Protein AF-A0AAD2E6Z1-F1 (afdb_monomer_lite)

InterPro domains:
  IPR044222 Aquaporin SIP1-1/2-like [PTHR46739] (1-99)

Organism: NCBI:txid56036

Secondary structure (DSSP, 8-state):
--HHHHHHHHHHHHHHHHHHHHTHHHHHHHHHHHTTPPTTHHHHHHHHHHHHHHHHHHHHHHHHTTS--S-THHHHHHHHHT--TT--HHHHHHHHHHHS----SHHHHHHHHHHHT-

Sequence (118 aa):
MGAIKVAIGDAILTCMWVFCASSLGALTFVVASALGVTQGLPTLLITTFLIFVLLFVFGFIGDALGGATFNPTGPAAFYAAGVGGAESLVTAAVRFPAQDSISNKDSEYQTLINQSEI

pLDDT: mean 80.15, std 15.14, range [39.91, 96.88]

Radius of gyration: 18.65 Å; chains: 1; bounding box: 53×35×42 Å

Foldseek 3Di:
DDLLLLLVLLLVLQVVCVVLVVCLLVVLVVVCVVVVHDPDPSSVVSSVVVVVVVVVVSCVSCVVSVNHDLDLVVLVVCVVVVHDVVNDPVSSVSNVVSNDDDPPPVVVVVVVVVVVVD

Structure (mmCIF, N/CA/C/O backbone):
data_AF-A0AAD2E6Z1-F1
#
_entry.id   AF-A0AAD2E6Z1-F1
#
loop_
_atom_site.group_PDB
_atom_site.id
_atom_site.type_symbol
_atom_site.label_atom_id
_atom_site.label_alt_id
_atom_site.label_comp_id
_atom_site.label_asym_id
_atom_site.label_entity_id
_atom_site.label_seq_id
_atom_site.pdbx_PDB_ins_code
_atom_site.Cartn_x
_atom_site.Cartn_y
_atom_site.Cartn_z
_atom_site.occupancy
_atom_site.B_iso_or_equiv
_atom_site.auth_seq_id
_atom_site.auth_comp_id
_atom_site.auth_asym_id
_atom_site.auth_atom_id
_atom_site.pdbx_PDB_model_num
ATOM 1 N N . MET A 1 1 ? 5.383 1.327 -21.697 1.00 62.03 1 MET A N 1
ATOM 2 C CA . MET A 1 1 ? 5.125 2.760 -21.414 1.00 62.03 1 MET A CA 1
ATOM 3 C C . MET A 1 1 ? 6.468 3.431 -21.109 1.00 62.03 1 MET A C 1
ATOM 5 O O . MET A 1 1 ? 7.348 2.737 -20.624 1.00 62.03 1 MET A O 1
ATOM 9 N N . GLY A 1 2 ? 6.683 4.716 -21.413 1.00 79.75 2 GLY A N 1
ATOM 10 C CA . GLY A 1 2 ? 7.943 5.389 -21.037 1.00 79.75 2 GLY A CA 1
ATOM 11 C C . GLY A 1 2 ? 8.043 5.607 -19.521 1.00 79.75 2 GLY A C 1
ATOM 12 O O . GLY A 1 2 ? 7.012 5.847 -18.894 1.00 79.75 2 GLY A O 1
ATOM 13 N N . ALA A 1 3 ? 9.254 5.566 -18.951 1.00 79.50 3 ALA A N 1
ATOM 14 C CA . ALA A 1 3 ? 9.497 5.649 -17.500 1.00 79.50 3 ALA A CA 1
ATOM 15 C C . ALA A 1 3 ? 8.787 6.838 -16.821 1.00 79.50 3 ALA A C 1
ATOM 17 O O . ALA A 1 3 ? 8.174 6.675 -15.773 1.00 79.50 3 ALA A O 1
ATOM 18 N N . ILE A 1 4 ? 8.769 8.007 -17.470 1.00 84.56 4 ILE A N 1
ATOM 19 C CA . ILE A 1 4 ? 8.095 9.216 -16.965 1.00 84.56 4 ILE A CA 1
ATOM 20 C C . ILE A 1 4 ? 6.579 9.015 -16.830 1.00 84.56 4 ILE A C 1
ATOM 22 O O . ILE A 1 4 ? 5.983 9.422 -15.839 1.00 84.56 4 ILE A O 1
ATOM 26 N N . LYS A 1 5 ? 5.935 8.371 -17.812 1.00 83.56 5 LYS A N 1
ATOM 27 C CA . LYS A 1 5 ? 4.482 8.134 -17.769 1.00 83.56 5 LYS A CA 1
ATOM 28 C C . LYS A 1 5 ? 4.110 7.190 -16.627 1.00 83.56 5 LYS A C 1
ATOM 30 O O . LYS A 1 5 ? 3.091 7.404 -15.983 1.00 83.56 5 LYS A O 1
ATOM 35 N N . VAL A 1 6 ? 4.942 6.179 -16.380 1.00 84.81 6 VAL A N 1
ATOM 36 C CA . VAL A 1 6 ? 4.740 5.239 -15.270 1.00 84.81 6 VAL A CA 1
ATOM 37 C C . VAL A 1 6 ? 4.960 5.937 -13.929 1.00 84.81 6 VAL A C 1
ATOM 39 O O . VAL A 1 6 ? 4.132 5.785 -13.045 1.00 84.81 6 VAL A O 1
ATOM 42 N N . ALA A 1 7 ? 5.987 6.781 -13.802 1.00 86.06 7 ALA A N 1
ATOM 43 C CA . ALA A 1 7 ? 6.234 7.546 -12.579 1.00 86.06 7 ALA A CA 1
ATOM 44 C C . ALA A 1 7 ? 5.098 8.531 -12.238 1.00 86.06 7 ALA A C 1
ATOM 46 O O . ALA A 1 7 ? 4.752 8.700 -11.075 1.00 86.06 7 ALA A O 1
ATOM 47 N N . ILE A 1 8 ? 4.454 9.147 -13.237 1.00 88.81 8 ILE A N 1
ATOM 48 C CA . ILE A 1 8 ? 3.241 9.951 -12.995 1.00 88.81 8 ILE A CA 1
ATOM 49 C C . ILE A 1 8 ? 2.107 9.065 -12.458 1.00 88.81 8 ILE A C 1
ATOM 51 O O . ILE A 1 8 ? 1.413 9.455 -11.520 1.00 88.81 8 ILE A O 1
ATOM 55 N N . GLY A 1 9 ? 1.932 7.871 -13.031 1.00 88.38 9 GLY A N 1
ATOM 56 C CA . GLY A 1 9 ? 0.980 6.879 -12.531 1.00 88.38 9 GLY A CA 1
ATOM 57 C C . GLY A 1 9 ? 1.272 6.475 -11.085 1.00 88.38 9 GLY A C 1
ATOM 58 O O . GLY A 1 9 ? 0.355 6.453 -10.268 1.00 88.38 9 GLY A O 1
ATOM 59 N N . ASP A 1 10 ? 2.543 6.239 -10.756 1.00 88.56 10 ASP A N 1
ATOM 60 C CA . ASP A 1 10 ? 2.999 5.926 -9.401 1.00 88.56 10 ASP A CA 1
ATOM 61 C C . ASP A 1 10 ? 2.654 7.052 -8.415 1.00 88.56 10 ASP A C 1
ATOM 63 O O . ASP A 1 10 ? 2.113 6.777 -7.347 1.00 88.56 10 ASP A O 1
ATOM 67 N N . ALA A 1 11 ? 2.881 8.318 -8.782 1.00 87.19 11 ALA A N 1
ATOM 68 C CA . ALA A 1 11 ? 2.553 9.467 -7.933 1.00 87.19 11 ALA A CA 1
ATOM 69 C C . ALA A 1 11 ? 1.049 9.581 -7.657 1.00 87.19 11 ALA A C 1
ATOM 71 O O . ALA A 1 11 ? 0.631 9.771 -6.514 1.00 87.19 11 ALA A O 1
ATOM 72 N N . ILE A 1 12 ? 0.219 9.434 -8.694 1.00 91.44 12 ILE A N 1
ATOM 73 C CA . ILE A 1 12 ? -1.243 9.478 -8.554 1.00 91.44 12 ILE A CA 1
ATOM 74 C C . ILE A 1 12 ? -1.717 8.339 -7.648 1.00 91.44 12 ILE A C 1
ATOM 76 O O . ILE A 1 12 ? -2.492 8.568 -6.717 1.00 91.44 12 ILE A O 1
ATOM 80 N N . LEU A 1 13 ? -1.227 7.122 -7.899 1.00 91.50 13 LEU A N 1
ATOM 81 C CA . LEU A 1 13 ? -1.614 5.933 -7.150 1.00 91.50 13 LEU A CA 1
ATOM 82 C C . LEU A 1 13 ? -1.164 6.022 -5.684 1.00 91.50 13 LEU A C 1
ATOM 84 O O . LEU A 1 13 ? -1.929 5.669 -4.790 1.00 91.50 13 LEU A O 1
ATOM 88 N N . THR A 1 14 ? 0.025 6.570 -5.427 1.00 89.06 14 THR A N 1
ATOM 89 C CA . THR A 1 14 ? 0.564 6.796 -4.077 1.00 89.06 14 THR A CA 1
ATOM 90 C C . THR A 1 14 ? -0.244 7.836 -3.309 1.00 89.06 14 THR A C 1
ATOM 92 O O . THR A 1 14 ? -0.672 7.569 -2.187 1.00 89.06 14 THR A O 1
ATOM 95 N N . CYS A 1 15 ? -0.538 8.995 -3.908 1.00 87.44 15 CYS A N 1
ATOM 96 C CA . CYS A 1 15 ? -1.376 10.018 -3.275 1.00 87.44 15 CYS A CA 1
ATOM 97 C C . CYS A 1 15 ? -2.767 9.475 -2.921 1.00 87.44 15 CYS A C 1
ATOM 99 O O . CYS A 1 15 ? -3.271 9.712 -1.821 1.00 87.44 15 CYS A O 1
ATOM 101 N N . MET A 1 16 ? -3.374 8.714 -3.836 1.00 90.81 16 MET A N 1
ATOM 102 C CA . MET A 1 16 ? -4.673 8.093 -3.599 1.00 90.81 16 MET A CA 1
ATOM 103 C C . MET A 1 16 ? -4.597 7.051 -2.474 1.00 90.81 16 MET A C 1
ATOM 105 O O . MET A 1 16 ? -5.476 7.017 -1.613 1.00 90.81 16 MET A O 1
ATOM 109 N N . TRP A 1 17 ? -3.527 6.250 -2.436 1.00 90.38 17 TRP A N 1
ATOM 110 C CA . TRP A 1 17 ? -3.299 5.253 -1.391 1.00 90.38 17 TRP A CA 1
ATOM 111 C C . TRP A 1 17 ? -3.169 5.902 -0.015 1.00 90.38 17 TRP A C 1
ATOM 113 O O . TRP A 1 17 ? -3.885 5.509 0.901 1.00 90.38 17 TRP A O 1
ATOM 123 N N . VAL A 1 18 ? -2.314 6.919 0.130 1.00 90.25 18 VAL A N 1
ATOM 124 C CA . VAL A 1 18 ? -2.100 7.626 1.404 1.00 90.25 18 VAL A CA 1
ATOM 125 C C . VAL A 1 18 ? -3.403 8.246 1.908 1.00 90.25 18 VAL A C 1
ATOM 127 O O . VAL A 1 18 ? -3.740 8.101 3.085 1.00 90.25 18 VAL A O 1
ATOM 130 N N . PHE A 1 19 ? -4.179 8.871 1.017 1.00 89.06 19 PHE A N 1
ATOM 131 C CA . PHE A 1 19 ? -5.488 9.420 1.362 1.00 89.06 19 PHE A CA 1
ATOM 132 C C . PHE A 1 19 ? -6.435 8.332 1.893 1.00 89.06 19 PHE A C 1
ATOM 134 O O . PHE A 1 19 ? -6.972 8.469 2.993 1.00 89.06 19 PHE A O 1
ATOM 141 N N . CYS A 1 20 ? -6.585 7.215 1.176 1.00 91.44 20 CYS A N 1
ATOM 142 C CA . CYS A 1 20 ? -7.435 6.106 1.608 1.00 91.44 20 CYS A CA 1
ATOM 143 C C . CYS A 1 20 ? -6.943 5.467 2.917 1.00 91.44 20 CYS A C 1
ATOM 145 O O . CYS A 1 20 ? -7.731 5.285 3.847 1.00 91.44 20 CYS A O 1
ATOM 147 N N . ALA A 1 21 ? -5.645 5.179 3.023 1.00 90.25 21 ALA A N 1
ATOM 148 C CA . ALA A 1 21 ? -5.034 4.548 4.187 1.00 90.25 21 ALA A CA 1
ATOM 149 C C . ALA A 1 21 ? -5.192 5.398 5.458 1.00 90.25 21 ALA A C 1
ATOM 151 O O . ALA A 1 21 ? -5.467 4.849 6.524 1.00 90.25 21 ALA A O 1
ATOM 152 N N . SER A 1 22 ? -5.120 6.731 5.345 1.00 92.56 22 SER A N 1
ATOM 153 C CA . SER A 1 22 ? -5.329 7.648 6.478 1.00 92.56 22 SER A CA 1
ATOM 154 C C . SER A 1 22 ? -6.728 7.537 7.105 1.00 92.56 22 SER A C 1
ATOM 156 O O . SER A 1 22 ? -6.903 7.788 8.296 1.00 92.56 22 SER A O 1
ATOM 158 N N . SER A 1 23 ? -7.720 7.097 6.325 1.00 93.94 23 SER A N 1
ATOM 159 C CA . SER A 1 23 ? -9.108 6.939 6.770 1.00 93.94 23 SER A CA 1
ATOM 160 C C . SER A 1 23 ? -9.450 5.536 7.297 1.00 93.94 23 SER A C 1
ATOM 162 O O . SER A 1 23 ? -10.539 5.343 7.841 1.00 93.94 23 SER A O 1
ATOM 164 N N . LEU A 1 24 ? -8.532 4.560 7.196 1.00 93.25 24 LEU A N 1
ATOM 165 C CA . LEU A 1 24 ? -8.792 3.162 7.571 1.00 93.25 24 LEU A CA 1
ATOM 166 C C . LEU A 1 24 ? -9.188 3.005 9.040 1.00 93.25 24 LEU A C 1
ATOM 168 O O . LEU A 1 24 ? -10.115 2.261 9.335 1.00 93.25 24 LEU A O 1
ATOM 172 N N . GLY A 1 25 ? -8.539 3.724 9.959 1.00 92.38 25 GLY A N 1
ATOM 173 C CA . GLY A 1 25 ? -8.874 3.646 11.385 1.00 92.38 25 GLY A CA 1
ATOM 174 C C . GLY A 1 25 ? -10.308 4.102 11.678 1.00 92.38 25 GLY A C 1
ATOM 175 O O . GLY A 1 25 ? -11.045 3.424 12.396 1.00 92.38 25 GLY A O 1
ATOM 176 N N . ALA A 1 26 ? -10.732 5.212 11.066 1.00 95.25 26 ALA A N 1
ATOM 177 C CA . ALA A 1 26 ? -12.098 5.715 11.193 1.00 95.25 26 ALA A CA 1
ATOM 178 C C . ALA A 1 26 ? -13.112 4.756 10.551 1.00 95.25 26 ALA A C 1
ATOM 180 O O . ALA A 1 26 ? -14.158 4.480 11.137 1.00 95.25 26 ALA A O 1
ATOM 181 N N . LEU A 1 27 ? -12.789 4.197 9.382 1.00 93.56 27 LEU A N 1
ATOM 182 C CA . LEU A 1 27 ? -13.655 3.237 8.705 1.00 93.56 27 LEU A CA 1
ATOM 183 C C . LEU A 1 27 ? -13.799 1.935 9.504 1.00 93.56 27 LEU A C 1
ATOM 185 O O . LEU A 1 27 ? -14.917 1.454 9.681 1.00 93.56 27 LEU A O 1
ATOM 189 N N . THR A 1 28 ? -12.704 1.404 10.056 1.00 95.94 28 THR A N 1
ATOM 190 C CA . THR A 1 28 ? -12.733 0.256 10.971 1.00 95.94 28 THR A CA 1
ATOM 191 C C . THR A 1 28 ? -13.638 0.536 12.162 1.00 95.94 28 THR A C 1
ATOM 193 O O . THR A 1 28 ? -14.433 -0.327 12.527 1.00 95.94 28 THR A O 1
ATOM 196 N N . PHE A 1 29 ? -13.548 1.728 12.760 1.00 95.50 29 PHE A N 1
ATOM 197 C CA . PHE A 1 29 ? -14.404 2.106 13.882 1.00 95.50 29 PHE A CA 1
ATOM 198 C C . PHE A 1 29 ? -15.887 2.095 13.491 1.00 95.50 29 PHE A C 1
ATOM 200 O O . PHE A 1 29 ? -16.684 1.447 14.164 1.00 95.50 29 PHE A O 1
ATOM 207 N N . VAL A 1 30 ? -16.246 2.734 12.373 1.00 96.88 30 VAL A N 1
ATOM 208 C CA . VAL A 1 30 ? -17.631 2.773 11.875 1.00 96.88 30 VAL A CA 1
ATOM 209 C C . VAL A 1 30 ? -18.168 1.365 11.609 1.00 96.88 30 VAL A C 1
ATOM 211 O O . VAL A 1 30 ? -19.272 1.038 12.045 1.00 96.88 30 VAL A O 1
ATOM 214 N N . VAL A 1 31 ? -17.387 0.510 10.944 1.00 95.62 31 VAL A N 1
ATOM 215 C CA . VAL A 1 31 ? -17.779 -0.880 10.659 1.00 95.62 31 VAL A CA 1
ATOM 216 C C . VAL A 1 31 ? -17.926 -1.682 11.953 1.00 95.62 31 VAL A C 1
ATOM 2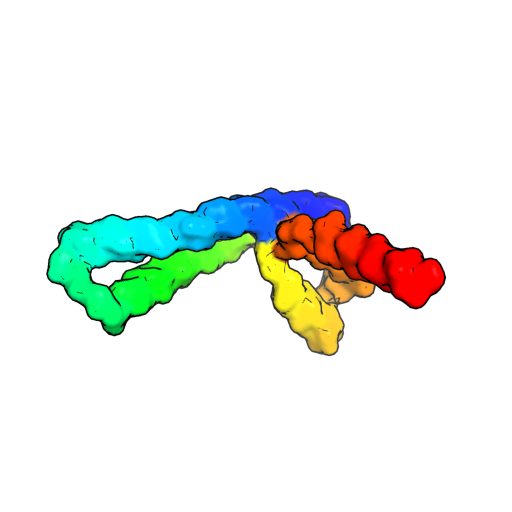18 O O . VAL A 1 31 ? -18.913 -2.393 12.125 1.00 95.62 31 VAL A O 1
ATOM 221 N N . ALA A 1 32 ? -16.993 -1.542 12.895 1.00 96.44 32 ALA A N 1
ATOM 222 C CA . ALA A 1 32 ? -17.060 -2.231 14.179 1.00 96.44 32 ALA A CA 1
ATOM 223 C C . ALA A 1 32 ? -18.295 -1.815 14.995 1.00 96.44 32 ALA A C 1
ATOM 225 O O . ALA A 1 32 ? -18.977 -2.675 15.552 1.00 96.44 32 ALA A O 1
ATOM 226 N N . SER A 1 33 ? -18.626 -0.518 15.015 1.00 95.56 33 SER A N 1
ATOM 227 C CA . SER A 1 33 ? -19.842 -0.007 15.656 1.00 95.56 33 SER A CA 1
ATOM 228 C C . SER A 1 33 ? -21.112 -0.538 14.992 1.00 95.56 33 SER A C 1
ATOM 230 O O . SER A 1 33 ? -22.028 -0.953 15.695 1.00 95.56 33 SER A O 1
ATOM 232 N N . ALA A 1 34 ? -21.159 -0.580 13.657 1.00 95.94 34 ALA A N 1
ATOM 233 C CA . ALA A 1 34 ? -22.303 -1.111 12.915 1.00 95.94 34 ALA A CA 1
ATOM 234 C C . ALA A 1 34 ? -22.529 -2.612 13.165 1.00 95.94 34 ALA A C 1
ATOM 236 O O . ALA A 1 34 ? -23.668 -3.074 13.173 1.00 95.94 34 ALA A O 1
ATOM 237 N N . LEU A 1 35 ? -21.452 -3.367 13.398 1.00 95.44 35 LEU A N 1
ATOM 238 C CA . LEU A 1 35 ? -21.499 -4.795 13.722 1.00 95.44 35 LEU A CA 1
ATOM 239 C C . LEU A 1 35 ? -21.684 -5.078 15.224 1.00 95.44 35 LEU A C 1
ATOM 241 O O . LEU A 1 35 ? -21.849 -6.235 15.604 1.00 95.44 35 LEU A O 1
ATOM 245 N N . GLY A 1 36 ? -21.641 -4.053 16.083 1.00 95.62 36 GLY A N 1
ATOM 246 C CA . GLY A 1 36 ? -21.764 -4.203 17.536 1.00 95.62 36 GLY A CA 1
ATOM 247 C C . GLY A 1 36 ? -20.601 -4.956 18.193 1.00 95.62 36 GLY A C 1
ATOM 248 O O . GLY A 1 36 ? -20.784 -5.554 19.253 1.00 95.62 36 GLY A O 1
ATOM 249 N N . VAL A 1 37 ? -19.415 -4.963 17.575 1.00 95.00 37 VAL A N 1
ATOM 250 C CA . VAL A 1 37 ? -18.244 -5.698 18.079 1.00 95.00 37 VAL A CA 1
ATOM 251 C C . VAL A 1 37 ? -17.327 -4.811 18.919 1.00 95.00 37 VAL A C 1
ATOM 253 O O . VAL A 1 37 ? -17.179 -3.613 18.675 1.00 95.00 37 VAL A O 1
ATOM 256 N N . THR A 1 38 ? -16.686 -5.407 19.924 1.00 90.56 38 THR A N 1
ATOM 257 C CA . THR A 1 38 ? -15.742 -4.711 20.805 1.00 90.56 38 THR A CA 1
ATOM 258 C C . THR A 1 38 ? -14.354 -4.579 20.173 1.00 90.56 38 THR A C 1
ATOM 260 O O . THR A 1 38 ? -13.992 -5.290 19.232 1.00 90.56 38 THR A O 1
ATOM 263 N N . GLN A 1 39 ? -13.561 -3.648 20.708 1.00 88.38 39 GLN A N 1
ATOM 264 C CA . GLN A 1 39 ? -12.160 -3.470 20.324 1.00 88.38 39 GLN A CA 1
ATOM 265 C C . GLN A 1 39 ? -11.348 -4.741 20.621 1.00 88.38 39 GLN A C 1
ATOM 267 O O . GLN A 1 39 ? -11.552 -5.393 21.645 1.00 88.38 39 GLN A O 1
ATOM 272 N N . GLY A 1 40 ? -10.412 -5.079 19.733 1.00 90.94 40 GLY A N 1
ATOM 273 C CA . GLY A 1 40 ? -9.514 -6.225 19.878 1.00 90.94 40 GLY A CA 1
ATOM 274 C C . GLY A 1 40 ? -9.386 -7.033 18.588 1.00 90.94 40 GLY A C 1
ATOM 275 O O . GLY A 1 40 ? -9.189 -6.485 17.503 1.00 90.94 40 GLY A O 1
ATOM 276 N N . LEU A 1 41 ? -9.503 -8.357 18.702 1.00 94.19 41 LEU A N 1
ATOM 277 C CA . LEU A 1 41 ? -9.427 -9.281 17.564 1.00 94.19 41 LEU A CA 1
ATOM 278 C C . LEU A 1 41 ? -10.426 -8.957 16.432 1.00 94.19 41 LEU A C 1
ATOM 280 O O . LEU A 1 41 ? -9.999 -8.925 15.278 1.00 94.19 41 LEU A O 1
ATOM 284 N N . PRO A 1 42 ? -11.712 -8.651 16.704 1.00 94.12 42 PRO A N 1
ATOM 285 C CA . PRO A 1 42 ? -12.668 -8.322 15.645 1.00 94.12 42 PRO A CA 1
ATOM 286 C C . PRO A 1 42 ? -12.269 -7.084 14.834 1.00 94.12 42 PRO A C 1
ATOM 288 O O . PRO A 1 42 ? -12.305 -7.110 13.608 1.00 94.12 42 PRO A O 1
ATOM 291 N N . THR A 1 43 ? -11.821 -6.013 15.495 1.00 94.12 43 THR A N 1
ATOM 292 C CA . THR A 1 43 ? -11.369 -4.785 14.820 1.00 94.12 43 THR A CA 1
ATOM 293 C C . THR A 1 43 ? -10.097 -4.988 14.004 1.00 94.12 43 THR A C 1
ATOM 295 O O . THR A 1 43 ? -9.938 -4.359 12.957 1.00 94.12 43 THR A O 1
ATOM 298 N N . LEU A 1 44 ? -9.212 -5.892 14.442 1.00 94.56 44 LEU A N 1
ATOM 299 C CA . LEU A 1 44 ? -8.044 -6.289 13.660 1.00 94.56 44 LEU A CA 1
ATOM 300 C C . LEU A 1 44 ? -8.484 -6.988 12.370 1.00 94.56 44 LEU A C 1
ATOM 302 O O . LEU A 1 44 ? -8.071 -6.571 11.295 1.00 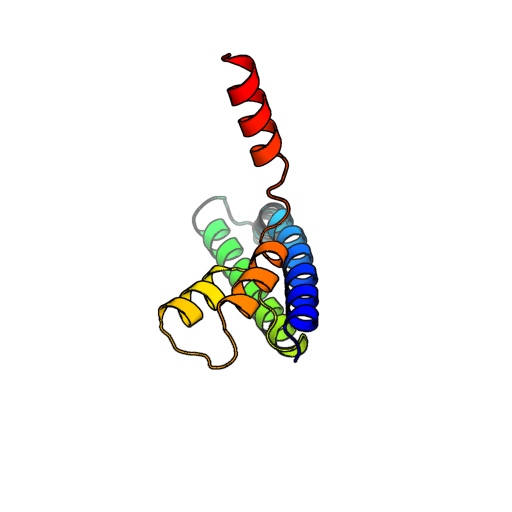94.56 44 LEU A O 1
ATOM 306 N N . LEU A 1 45 ? -9.382 -7.977 12.464 1.00 95.94 45 LEU A N 1
ATOM 307 C CA . LEU A 1 45 ? -9.913 -8.690 11.296 1.00 95.94 45 LEU A CA 1
ATOM 308 C C . LEU A 1 45 ? -10.629 -7.755 10.317 1.00 95.94 45 LEU A C 1
ATOM 310 O O . LEU A 1 45 ? -10.415 -7.861 9.112 1.00 95.94 45 LEU A O 1
ATOM 314 N N . ILE A 1 46 ? -11.428 -6.812 10.826 1.00 96.00 46 ILE A N 1
ATOM 315 C CA . ILE A 1 46 ? -12.083 -5.784 10.006 1.00 96.00 46 ILE A CA 1
ATOM 316 C C . ILE A 1 46 ? -11.032 -4.948 9.273 1.00 96.00 46 ILE A C 1
ATOM 318 O O . ILE A 1 46 ? -11.102 -4.815 8.055 1.00 96.00 46 ILE A O 1
ATOM 322 N N . THR A 1 47 ? -10.033 -4.425 9.987 1.00 96.12 47 THR A N 1
ATOM 323 C CA . THR A 1 47 ? -8.978 -3.598 9.380 1.00 96.12 47 THR A CA 1
ATOM 324 C C . THR A 1 47 ? -8.196 -4.381 8.331 1.00 96.12 47 THR A C 1
ATOM 326 O O . THR A 1 47 ? -7.968 -3.884 7.234 1.00 96.12 47 THR A O 1
ATOM 329 N N . THR A 1 48 ? -7.822 -5.624 8.634 1.00 95.81 48 THR A N 1
ATOM 330 C CA . THR A 1 48 ? -7.129 -6.512 7.700 1.00 95.81 48 THR A CA 1
ATOM 331 C C . THR A 1 48 ? -7.965 -6.748 6.446 1.00 95.81 48 THR A C 1
ATOM 333 O O . THR A 1 48 ? -7.450 -6.603 5.342 1.00 95.81 48 THR A O 1
ATOM 336 N N . PHE A 1 49 ? -9.258 -7.044 6.593 1.00 96.38 49 PHE A N 1
ATOM 337 C CA . PHE A 1 49 ? -10.164 -7.211 5.459 1.00 96.38 49 PHE A CA 1
ATOM 338 C C . PHE A 1 49 ? -10.266 -5.935 4.611 1.00 96.38 49 PHE A C 1
ATOM 340 O O . PHE A 1 49 ? -10.136 -6.004 3.390 1.00 96.38 49 PHE A O 1
ATOM 347 N N . LEU A 1 50 ? -10.425 -4.767 5.241 1.00 96.00 50 LEU A N 1
ATOM 348 C CA . LEU A 1 50 ? -10.459 -3.476 4.546 1.00 96.00 50 LEU A CA 1
ATOM 349 C C . LEU A 1 50 ? -9.155 -3.205 3.784 1.00 96.00 50 LEU A C 1
ATOM 351 O O . LEU A 1 50 ? -9.205 -2.782 2.631 1.00 96.00 50 LEU A O 1
ATOM 355 N N . ILE A 1 51 ? -7.998 -3.503 4.384 1.00 95.50 51 ILE A N 1
ATOM 356 C CA . ILE A 1 51 ? -6.695 -3.402 3.714 1.00 95.50 51 ILE A CA 1
ATOM 357 C C . ILE A 1 51 ? -6.642 -4.335 2.503 1.00 95.50 51 ILE A C 1
ATOM 359 O O . ILE A 1 51 ? -6.229 -3.894 1.438 1.00 95.50 51 ILE A O 1
ATOM 363 N N . PHE A 1 52 ? -7.087 -5.590 2.615 1.00 94.44 52 PHE A N 1
ATOM 364 C CA . PHE A 1 52 ? -7.110 -6.516 1.476 1.00 94.44 52 PHE A CA 1
ATOM 365 C C . PHE A 1 52 ? -7.989 -6.013 0.329 1.00 94.44 52 PHE A C 1
ATOM 367 O O . PHE A 1 52 ? -7.572 -6.077 -0.827 1.00 94.44 52 PHE A O 1
ATOM 374 N N . VAL A 1 53 ? -9.173 -5.476 0.634 1.00 95.00 53 VAL A N 1
ATOM 375 C CA . VAL A 1 53 ? -10.056 -4.867 -0.371 1.00 95.00 53 VAL A CA 1
ATOM 376 C C . VAL A 1 53 ? -9.367 -3.682 -1.046 1.00 95.00 53 VAL A C 1
ATOM 378 O O . VAL A 1 53 ? -9.376 -3.590 -2.273 1.00 95.00 53 VAL A O 1
ATOM 381 N N . LEU A 1 54 ? -8.724 -2.803 -0.273 1.00 92.94 54 LEU A N 1
ATOM 382 C CA . LEU A 1 54 ? -7.959 -1.684 -0.822 1.00 92.94 54 LEU A CA 1
ATOM 383 C C . LEU A 1 54 ? -6.806 -2.176 -1.707 1.00 92.94 54 LEU A C 1
ATOM 385 O O . LEU A 1 54 ? -6.707 -1.748 -2.850 1.00 92.94 54 LEU A O 1
ATOM 389 N N . LEU A 1 55 ? -5.968 -3.100 -1.232 1.00 91.94 55 LEU A N 1
ATOM 390 C CA . LEU A 1 55 ? -4.845 -3.643 -2.004 1.00 91.94 55 LEU A CA 1
ATOM 391 C C . LEU A 1 55 ? -5.308 -4.273 -3.322 1.00 91.94 55 LEU A C 1
ATOM 393 O O . LEU A 1 55 ? -4.674 -4.064 -4.352 1.00 91.94 55 LEU A O 1
ATOM 397 N N . PHE A 1 56 ? -6.434 -4.989 -3.306 1.00 91.38 56 PHE A N 1
ATOM 398 C CA . PHE A 1 56 ? -7.041 -5.542 -4.511 1.00 91.38 56 PHE A CA 1
ATOM 399 C C . PHE A 1 56 ? -7.427 -4.435 -5.498 1.00 91.38 56 PHE A C 1
ATOM 401 O O . PHE A 1 56 ? -6.979 -4.449 -6.642 1.00 91.38 56 PHE A O 1
ATOM 408 N N . VAL A 1 57 ? -8.193 -3.433 -5.054 1.00 93.94 57 VAL A N 1
ATOM 409 C CA . VAL A 1 57 ? -8.623 -2.308 -5.904 1.00 93.94 57 VAL A CA 1
ATOM 410 C C . VAL A 1 57 ? -7.425 -1.540 -6.467 1.00 93.94 57 VAL A C 1
ATOM 412 O O . VAL A 1 57 ? -7.379 -1.261 -7.663 1.00 93.94 57 VAL A O 1
ATOM 415 N N . PHE A 1 58 ? -6.434 -1.228 -5.635 1.00 90.56 58 PHE A N 1
ATOM 416 C CA . PHE A 1 58 ? -5.242 -0.498 -6.058 1.00 90.56 58 PHE A CA 1
ATOM 417 C C . PHE A 1 58 ? -4.359 -1.304 -7.012 1.00 90.56 58 PHE A C 1
ATOM 419 O O . PHE A 1 58 ? -3.761 -0.705 -7.901 1.00 90.56 58 PHE A O 1
ATOM 426 N N . GLY A 1 59 ? -4.321 -2.635 -6.889 1.00 89.19 59 GLY A N 1
ATOM 427 C CA . GLY A 1 59 ? -3.683 -3.508 -7.875 1.00 89.19 59 GLY A CA 1
ATOM 428 C C . GLY A 1 59 ? -4.322 -3.359 -9.256 1.00 89.19 59 GLY A C 1
ATOM 429 O O . GLY A 1 59 ? -3.631 -3.049 -10.223 1.00 89.19 59 GLY A O 1
ATOM 430 N N . PHE A 1 60 ? -5.656 -3.448 -9.333 1.00 92.12 60 PHE A N 1
ATOM 431 C CA . PHE A 1 60 ? -6.386 -3.240 -10.590 1.00 92.12 60 PHE A CA 1
ATOM 432 C C . PHE A 1 60 ? -6.156 -1.850 -11.192 1.00 92.12 60 PHE A C 1
ATOM 434 O O . PHE A 1 60 ? -5.983 -1.718 -12.404 1.00 92.12 60 PHE A O 1
ATOM 441 N N . ILE A 1 61 ? -6.153 -0.803 -10.363 1.00 92.31 61 ILE A N 1
ATOM 442 C CA . ILE A 1 61 ? -5.903 0.566 -10.832 1.00 92.31 61 ILE A CA 1
ATOM 443 C C . ILE A 1 61 ? -4.451 0.718 -11.301 1.00 92.31 61 ILE A C 1
ATOM 445 O O . ILE A 1 61 ? -4.215 1.332 -12.338 1.00 92.31 61 ILE A O 1
ATOM 449 N N . GLY A 1 62 ? -3.483 0.143 -10.585 1.00 89.19 62 GLY A N 1
ATOM 450 C CA . GLY A 1 62 ? -2.071 0.151 -10.971 1.00 89.19 62 GLY A CA 1
ATOM 451 C C . GLY A 1 62 ? -1.833 -0.506 -12.329 1.00 89.19 62 GLY A C 1
ATOM 452 O O . GLY A 1 62 ? -1.173 0.079 -13.193 1.00 89.19 62 GLY A O 1
ATOM 453 N N . ASP A 1 63 ? -2.461 -1.658 -12.568 1.00 88.88 63 ASP A N 1
ATOM 454 C CA . ASP A 1 63 ? -2.430 -2.341 -13.863 1.00 88.88 63 ASP A CA 1
ATOM 455 C C . ASP A 1 63 ? -3.068 -1.484 -14.966 1.00 88.88 63 ASP A C 1
ATOM 457 O O . ASP A 1 63 ? -2.481 -1.311 -16.039 1.00 88.88 63 ASP A O 1
ATOM 461 N N . ALA A 1 64 ? -4.221 -0.862 -14.690 1.00 90.19 64 ALA A N 1
ATOM 462 C CA . ALA A 1 64 ? -4.887 0.053 -15.620 1.00 90.19 64 ALA A CA 1
ATOM 463 C C . ALA A 1 64 ? -4.049 1.310 -15.934 1.00 90.19 64 ALA A C 1
ATOM 465 O O . ALA A 1 64 ? -4.108 1.835 -17.047 1.00 90.19 64 ALA A O 1
ATOM 466 N N . LEU A 1 65 ? -3.224 1.767 -14.986 1.00 87.50 65 LEU A N 1
ATOM 467 C CA . LEU A 1 65 ? -2.255 2.857 -15.156 1.00 87.50 65 LEU A CA 1
ATOM 468 C C . LEU A 1 65 ? -0.939 2.403 -15.819 1.00 87.50 65 LEU A C 1
ATOM 470 O O . LEU A 1 65 ? 0.024 3.168 -15.892 1.00 87.50 65 LEU A O 1
ATOM 474 N N . GLY A 1 66 ? -0.898 1.183 -16.359 1.00 85.38 66 GLY A N 1
ATOM 475 C CA . GLY A 1 66 ? 0.239 0.657 -17.109 1.00 85.38 66 GLY A CA 1
ATOM 476 C C . GLY A 1 66 ? 1.346 0.085 -16.228 1.00 85.38 66 GLY A C 1
ATOM 477 O O . GLY A 1 66 ? 2.519 0.205 -16.589 1.00 85.38 66 GLY A O 1
ATOM 478 N N . GLY A 1 67 ? 0.976 -0.522 -15.098 1.00 84.25 67 GLY A N 1
ATOM 479 C CA . GLY A 1 67 ? 1.897 -1.136 -14.137 1.00 84.25 67 GLY A CA 1
ATOM 480 C C . GLY A 1 67 ? 2.420 -0.157 -13.085 1.00 84.25 67 GLY A C 1
ATOM 481 O O . GLY A 1 67 ? 3.547 -0.306 -12.596 1.00 84.25 67 GLY A O 1
ATOM 482 N N . ALA A 1 68 ? 1.633 0.874 -12.772 1.00 87.12 68 ALA A N 1
ATOM 483 C CA . ALA A 1 68 ? 1.943 1.784 -11.682 1.00 87.12 68 ALA A CA 1
ATOM 484 C C . ALA A 1 68 ? 1.877 1.050 -10.336 1.00 87.12 68 ALA A C 1
ATOM 486 O O . ALA A 1 68 ? 1.069 0.144 -10.141 1.00 87.12 68 ALA A O 1
ATOM 487 N N . THR A 1 69 ? 2.717 1.458 -9.397 1.00 84.62 69 THR A N 1
ATOM 488 C CA . THR A 1 69 ? 2.765 0.923 -8.036 1.00 84.62 69 THR A CA 1
ATOM 489 C C . THR A 1 69 ? 2.856 2.068 -7.046 1.00 84.62 69 THR A C 1
ATOM 491 O O . THR A 1 69 ? 3.515 3.072 -7.298 1.00 84.62 69 THR A O 1
ATOM 494 N N . PHE A 1 70 ? 2.173 1.915 -5.916 1.00 80.00 70 PHE A N 1
ATOM 495 C CA . PHE A 1 70 ? 2.169 2.889 -4.825 1.00 80.00 70 PHE A CA 1
ATOM 496 C C . PHE A 1 70 ? 3.227 2.582 -3.751 1.00 80.00 70 PHE A C 1
ATOM 498 O O . PHE A 1 70 ? 3.287 3.272 -2.738 1.00 80.00 70 PHE A O 1
ATOM 505 N N . ASN A 1 71 ? 4.012 1.509 -3.918 1.00 79.56 71 ASN A N 1
ATOM 506 C CA . ASN A 1 71 ? 5.024 1.083 -2.952 1.00 79.56 71 ASN A CA 1
ATOM 507 C C . ASN A 1 71 ? 6.353 0.725 -3.653 1.00 79.56 71 ASN A C 1
ATOM 509 O O . ASN A 1 71 ? 6.359 -0.189 -4.494 1.00 79.56 71 ASN A O 1
ATOM 513 N N . PRO A 1 72 ? 7.481 1.350 -3.245 1.00 72.44 72 PRO A N 1
ATOM 514 C CA . PRO A 1 72 ? 8.804 1.146 -3.850 1.00 72.44 72 PRO A CA 1
ATOM 515 C C . PRO A 1 72 ? 9.381 -0.254 -3.642 1.00 72.44 72 PRO A C 1
ATOM 517 O O . PRO A 1 72 ? 10.292 -0.657 -4.362 1.00 72.44 72 PRO A O 1
ATOM 520 N N . THR A 1 73 ? 8.826 -1.036 -2.716 1.00 74.44 73 THR A N 1
ATOM 521 C CA . THR A 1 73 ? 9.278 -2.400 -2.414 1.00 74.44 73 THR A CA 1
ATOM 522 C C . THR A 1 73 ? 9.154 -3.326 -3.624 1.00 74.44 73 THR A C 1
ATOM 524 O O . THR A 1 73 ? 10.041 -4.141 -3.859 1.00 74.44 73 THR A O 1
ATOM 527 N N . GLY A 1 74 ? 8.082 -3.192 -4.414 1.00 68.69 74 GLY A N 1
ATOM 528 C CA . GLY A 1 74 ? 7.862 -4.018 -5.607 1.00 68.69 74 GLY A CA 1
ATOM 529 C C . GLY A 1 74 ? 8.965 -3.824 -6.655 1.00 68.69 74 GLY A C 1
ATOM 530 O O . GLY A 1 74 ? 9.687 -4.777 -6.953 1.00 68.69 74 GLY A O 1
ATOM 531 N N . PRO A 1 75 ? 9.160 -2.599 -7.180 1.00 67.88 75 PRO A N 1
ATOM 532 C CA . PRO A 1 75 ? 10.226 -2.330 -8.143 1.00 67.88 75 PRO A CA 1
ATOM 533 C C . PRO A 1 75 ? 11.631 -2.582 -7.577 1.00 67.88 75 PRO A C 1
ATOM 535 O O . PRO A 1 75 ? 12.478 -3.108 -8.293 1.00 67.88 75 PRO A O 1
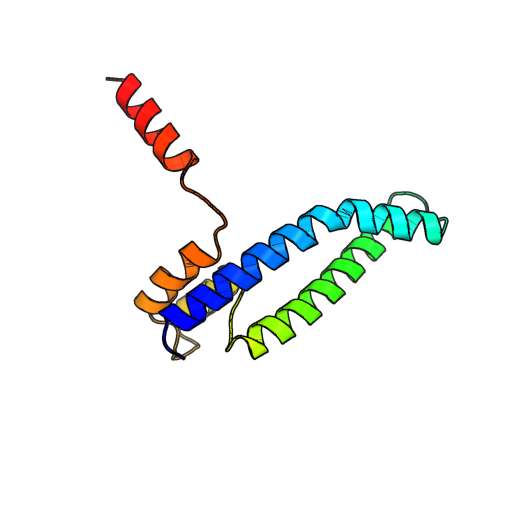ATOM 538 N N . ALA A 1 76 ? 11.879 -2.294 -6.291 1.00 67.50 76 ALA A N 1
ATOM 539 C CA . ALA A 1 76 ? 13.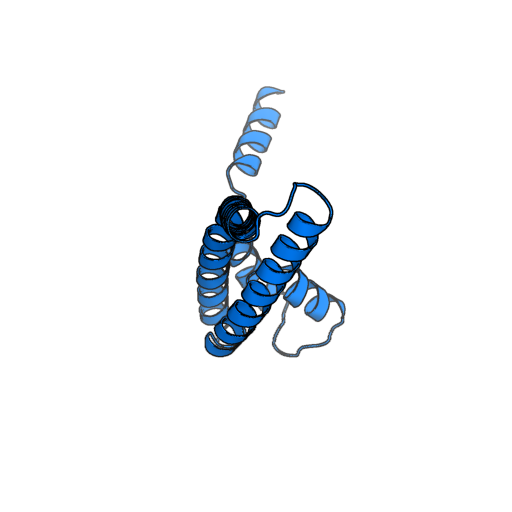162 -2.590 -5.649 1.00 67.50 76 ALA A CA 1
ATOM 540 C C . ALA A 1 76 ? 13.467 -4.096 -5.612 1.00 67.50 76 ALA A C 1
ATOM 542 O O . ALA A 1 76 ? 14.588 -4.500 -5.919 1.00 67.50 76 ALA A O 1
ATOM 543 N N . ALA A 1 77 ? 12.476 -4.932 -5.283 1.00 69.38 77 ALA A N 1
ATOM 544 C CA . ALA A 1 77 ? 12.632 -6.383 -5.261 1.00 69.38 77 ALA A CA 1
ATOM 545 C C . ALA A 1 77 ? 12.873 -6.956 -6.665 1.00 69.38 77 ALA A C 1
ATOM 547 O O . ALA A 1 77 ? 13.754 -7.796 -6.835 1.00 69.38 77 ALA A O 1
ATOM 548 N N . PHE A 1 78 ? 12.144 -6.480 -7.679 1.00 70.81 78 PHE A N 1
ATOM 549 C CA . PHE A 1 78 ? 12.325 -6.923 -9.066 1.00 70.81 78 PHE A CA 1
ATOM 550 C C . PHE A 1 78 ? 13.663 -6.471 -9.663 1.00 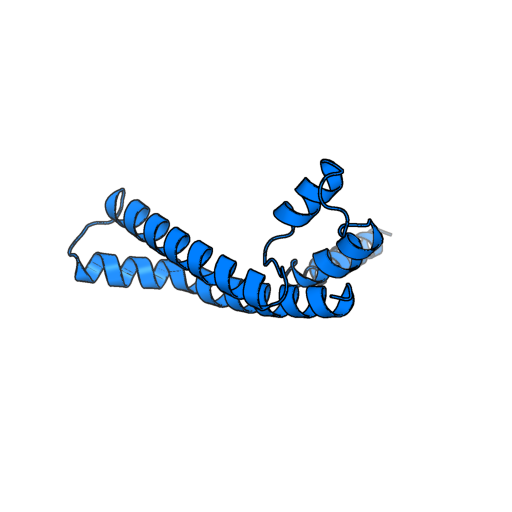70.81 78 PHE A C 1
ATOM 552 O O . PHE A 1 78 ? 14.347 -7.271 -10.306 1.00 70.81 78 PHE A O 1
ATOM 559 N N . TYR A 1 79 ? 14.093 -5.238 -9.367 1.00 69.31 79 TYR A N 1
ATOM 560 C CA . TYR A 1 79 ? 15.432 -4.756 -9.700 1.00 69.31 79 TYR A CA 1
ATOM 561 C C . TYR A 1 79 ? 16.522 -5.616 -9.037 1.00 69.31 79 TYR A C 1
ATOM 563 O O . TYR A 1 79 ? 17.420 -6.104 -9.721 1.00 69.31 79 TYR A O 1
ATOM 571 N N . ALA A 1 80 ? 16.424 -5.866 -7.725 1.00 71.94 80 ALA A N 1
ATOM 572 C CA . ALA A 1 80 ? 17.402 -6.666 -6.983 1.00 71.94 80 ALA A CA 1
ATOM 573 C C . ALA A 1 80 ? 17.445 -8.136 -7.434 1.00 71.94 80 ALA A C 1
ATOM 575 O O . ALA A 1 80 ? 18.512 -8.746 -7.458 1.00 71.94 80 ALA A O 1
ATOM 576 N N . ALA A 1 81 ? 16.299 -8.701 -7.816 1.00 74.12 81 ALA A N 1
ATOM 577 C CA . ALA A 1 81 ? 16.210 -10.057 -8.341 1.00 74.12 81 ALA A CA 1
ATOM 578 C C . ALA A 1 81 ? 16.759 -10.185 -9.774 1.00 74.12 81 ALA A C 1
ATOM 580 O O . ALA A 1 81 ? 16.949 -11.302 -10.251 1.00 74.12 81 ALA A O 1
ATOM 581 N N . GLY A 1 82 ? 16.989 -9.072 -10.484 1.00 67.50 82 GLY A N 1
ATOM 582 C CA . GLY A 1 82 ? 17.333 -9.087 -11.908 1.00 67.50 82 GLY A CA 1
ATOM 583 C C . GLY A 1 82 ? 16.199 -9.617 -12.796 1.00 67.50 82 GLY A C 1
ATOM 584 O O . GLY A 1 82 ? 16.441 -10.018 -13.934 1.00 67.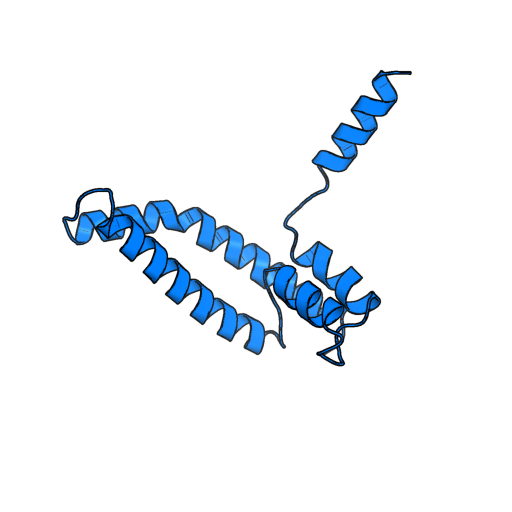50 82 GLY A O 1
ATOM 585 N N . VAL A 1 83 ? 14.963 -9.645 -12.283 1.00 63.03 83 VAL A N 1
ATOM 586 C CA . VAL A 1 83 ? 13.781 -10.185 -12.966 1.00 63.03 83 VAL A CA 1
ATOM 587 C C . VAL A 1 83 ? 12.801 -9.046 -13.219 1.00 63.03 83 VAL A C 1
ATOM 589 O O . VAL A 1 83 ? 12.260 -8.481 -12.278 1.00 63.03 83 VAL A O 1
ATOM 592 N N . GLY A 1 84 ? 12.534 -8.737 -14.491 1.00 56.72 84 GLY A N 1
ATOM 593 C CA . GLY A 1 84 ? 11.553 -7.717 -14.883 1.00 56.72 84 GLY A CA 1
ATOM 594 C C . GLY A 1 84 ? 12.129 -6.718 -15.875 1.00 56.72 84 GLY A C 1
ATOM 595 O O . GLY A 1 84 ? 12.362 -5.572 -15.518 1.00 56.72 84 GLY A O 1
ATOM 596 N N . GLY A 1 85 ? 12.348 -7.152 -17.123 1.00 57.00 85 GLY A N 1
ATOM 597 C CA . GLY A 1 85 ? 13.136 -6.483 -18.178 1.00 57.00 85 GLY A CA 1
ATOM 598 C C . GLY A 1 85 ? 12.815 -5.023 -18.564 1.00 57.00 85 GLY A C 1
ATOM 599 O O . GLY A 1 85 ? 13.382 -4.541 -19.539 1.00 57.00 85 GLY A O 1
ATOM 600 N N . ALA A 1 86 ? 11.943 -4.319 -17.834 1.00 55.22 86 ALA A N 1
ATOM 601 C CA . ALA A 1 86 ? 11.685 -2.877 -17.924 1.00 55.22 86 ALA A CA 1
ATOM 602 C C . ALA A 1 86 ? 12.267 -2.055 -16.741 1.00 55.22 86 ALA A C 1
ATOM 604 O O . ALA A 1 86 ? 12.382 -0.828 -16.845 1.00 55.22 86 ALA A O 1
ATOM 605 N N . GLU A 1 87 ? 12.660 -2.700 -15.637 1.00 59.00 87 GLU A N 1
ATOM 606 C CA . GLU A 1 87 ? 13.214 -2.062 -14.434 1.00 59.00 87 GLU A CA 1
ATOM 607 C C . GLU A 1 87 ? 14.742 -1.918 -14.554 1.00 59.00 87 GLU A C 1
ATOM 609 O O . GLU A 1 87 ? 15.524 -2.750 -14.101 1.00 59.00 87 GLU A O 1
ATOM 614 N N . SER A 1 88 ? 15.182 -0.852 -15.223 1.00 67.19 88 SER A N 1
ATOM 615 C CA . SER A 1 88 ? 16.575 -0.385 -15.197 1.00 67.19 88 SER A CA 1
ATOM 616 C C . SER A 1 88 ? 16.823 0.474 -13.950 1.00 67.19 88 SER A C 1
ATOM 618 O O . SER A 1 88 ? 15.882 1.077 -13.436 1.00 67.19 88 SER A O 1
ATOM 620 N N . LEU A 1 89 ? 18.089 0.640 -13.534 1.00 67.75 89 LEU A N 1
ATOM 621 C CA . LEU A 1 89 ? 18.514 1.671 -12.567 1.00 67.75 89 LEU A CA 1
ATOM 622 C C . LEU A 1 89 ? 17.863 3.033 -12.850 1.00 67.75 89 LEU A C 1
ATOM 624 O O . LEU A 1 89 ? 17.434 3.728 -11.934 1.00 67.75 89 LEU A O 1
ATOM 628 N N . VAL A 1 90 ? 17.760 3.397 -14.131 1.00 74.38 90 VAL A N 1
ATOM 629 C CA . VAL A 1 90 ? 17.165 4.664 -14.573 1.00 74.38 90 VAL A CA 1
ATOM 630 C C . VAL A 1 90 ? 15.651 4.680 -14.351 1.00 74.38 90 VAL A C 1
ATOM 632 O O . VAL A 1 90 ? 15.106 5.690 -13.920 1.00 74.38 90 VAL A O 1
ATOM 635 N N . THR A 1 91 ? 14.960 3.568 -14.606 1.00 71.25 91 THR A N 1
ATOM 636 C CA . THR A 1 91 ? 13.515 3.456 -14.360 1.00 71.25 91 THR A CA 1
ATOM 637 C C . THR A 1 91 ? 13.222 3.508 -12.858 1.00 71.25 91 THR A C 1
ATOM 639 O O . THR A 1 91 ? 12.359 4.276 -12.441 1.00 71.25 91 THR A O 1
ATOM 642 N N . ALA A 1 92 ? 13.993 2.790 -12.036 1.00 73.00 92 ALA A N 1
ATOM 643 C CA . ALA A 1 92 ? 13.866 2.808 -10.579 1.00 73.00 92 ALA A CA 1
ATOM 644 C C . ALA A 1 92 ? 14.126 4.208 -9.990 1.00 73.00 92 ALA A C 1
ATOM 646 O O . ALA A 1 92 ? 13.335 4.695 -9.183 1.00 73.00 92 ALA A O 1
ATOM 647 N N . ALA A 1 93 ? 15.173 4.902 -10.456 1.00 77.94 93 ALA A N 1
ATOM 648 C CA . ALA A 1 93 ? 15.519 6.251 -10.000 1.00 77.94 93 ALA A CA 1
ATOM 649 C C . ALA A 1 93 ? 14.422 7.292 -10.276 1.00 77.94 93 ALA A C 1
ATOM 651 O O . ALA A 1 93 ? 14.272 8.241 -9.512 1.00 77.94 93 ALA A O 1
ATOM 652 N N . VAL A 1 94 ? 13.649 7.125 -11.353 1.00 80.06 94 VAL A N 1
ATOM 653 C CA . VAL A 1 94 ? 12.550 8.042 -11.701 1.00 80.06 94 VAL A CA 1
ATOM 654 C C . VAL A 1 94 ? 11.254 7.679 -10.967 1.00 80.06 94 VAL A C 1
ATOM 656 O O . VAL A 1 94 ? 10.461 8.562 -10.653 1.00 80.06 94 VAL A O 1
ATOM 659 N N . ARG A 1 95 ? 11.033 6.393 -10.678 1.00 81.69 95 ARG A N 1
ATOM 660 C CA . ARG A 1 95 ? 9.808 5.891 -10.040 1.00 81.69 95 ARG A CA 1
ATOM 661 C C . ARG A 1 95 ? 9.818 6.013 -8.515 1.00 81.69 95 ARG A C 1
ATOM 663 O O . ARG A 1 95 ? 8.792 6.359 -7.942 1.00 81.69 95 ARG A O 1
ATOM 670 N N . PHE A 1 96 ? 10.951 5.785 -7.843 1.00 81.00 96 PHE A N 1
ATOM 671 C CA . PHE A 1 96 ? 11.010 5.836 -6.374 1.00 81.00 96 PHE A CA 1
ATOM 672 C C . PHE A 1 96 ? 10.608 7.190 -5.772 1.00 81.00 96 PHE A C 1
ATOM 674 O O . PHE A 1 96 ? 9.773 7.180 -4.870 1.00 81.00 96 PHE A O 1
ATOM 681 N N . PRO A 1 97 ? 11.074 8.350 -6.279 1.00 80.88 97 PRO A N 1
ATOM 682 C CA . PRO A 1 97 ? 10.646 9.643 -5.743 1.00 80.88 97 PRO A CA 1
ATOM 683 C C . PRO A 1 97 ? 9.151 9.923 -5.936 1.00 80.88 97 PRO A C 1
ATOM 685 O O . PRO A 1 97 ? 8.587 10.744 -5.225 1.00 80.88 97 PRO A O 1
ATOM 688 N N . ALA A 1 98 ? 8.503 9.263 -6.901 1.00 79.62 98 ALA A N 1
ATOM 689 C CA . ALA A 1 98 ? 7.063 9.380 -7.113 1.00 79.62 98 ALA A CA 1
ATOM 690 C C . ALA A 1 98 ? 6.246 8.542 -6.113 1.00 79.62 98 ALA A C 1
ATOM 692 O O . ALA A 1 98 ? 5.076 8.837 -5.884 1.00 79.62 98 ALA A O 1
ATOM 693 N N . GLN A 1 99 ? 6.856 7.509 -5.528 1.00 78.25 99 GLN A N 1
ATOM 694 C CA . GLN A 1 99 ? 6.230 6.588 -4.572 1.00 78.25 99 GLN A CA 1
ATOM 695 C C . GLN A 1 99 ? 6.556 6.938 -3.118 1.00 78.25 99 GLN A C 1
ATOM 697 O O . GLN A 1 99 ? 5.881 6.468 -2.205 1.00 78.25 99 GLN A O 1
ATOM 702 N N . ASP A 1 100 ? 7.579 7.766 -2.903 1.00 71.50 100 ASP A N 1
ATOM 703 C CA . ASP A 1 100 ? 7.904 8.333 -1.604 1.00 71.50 100 ASP A CA 1
ATOM 704 C C . ASP A 1 100 ? 7.224 9.698 -1.464 1.00 71.50 100 ASP A C 1
ATOM 706 O O . ASP A 1 100 ? 7.565 10.688 -2.118 1.00 71.50 100 ASP A O 1
ATOM 710 N N . SER A 1 101 ? 6.181 9.741 -0.645 1.00 53.69 101 SER A N 1
ATOM 711 C CA . SER A 1 101 ? 5.392 10.943 -0.425 1.00 53.69 101 SER A CA 1
ATOM 712 C C . SER A 1 101 ? 6.184 11.945 0.420 1.00 53.69 101 SER A C 1
ATOM 714 O O . SER A 1 101 ? 6.063 11.967 1.638 1.00 53.69 101 SER A O 1
ATOM 716 N N . ILE A 1 102 ? 6.947 12.818 -0.246 1.00 49.91 102 ILE A N 1
ATOM 717 C CA . ILE A 1 102 ? 7.524 14.051 0.315 1.00 49.91 102 ILE A CA 1
ATOM 718 C C . ILE A 1 102 ? 8.549 13.791 1.440 1.00 49.91 102 ILE A C 1
ATOM 720 O O . ILE A 1 102 ? 8.342 14.160 2.592 1.00 49.91 102 ILE A O 1
ATOM 724 N N . SER A 1 103 ? 9.720 13.259 1.085 1.00 39.91 103 SER A N 1
ATOM 725 C CA . SER A 1 103 ? 10.925 13.311 1.930 1.00 39.91 103 SER A CA 1
ATOM 726 C C . SER A 1 103 ? 11.866 14.425 1.452 1.00 39.91 103 SER A C 1
ATOM 728 O O . SER A 1 103 ? 12.935 14.185 0.901 1.00 39.91 103 SER A O 1
ATOM 730 N N . ASN A 1 104 ? 11.435 15.685 1.569 1.00 44.22 104 ASN A N 1
ATOM 731 C CA . ASN A 1 104 ? 12.345 16.831 1.395 1.00 44.22 104 ASN A CA 1
ATOM 732 C C . ASN A 1 104 ? 12.127 17.931 2.440 1.00 44.22 104 ASN A C 1
ATOM 734 O O . ASN A 1 104 ? 12.323 19.109 2.170 1.00 44.22 104 ASN A O 1
ATOM 738 N N . LYS A 1 105 ? 11.659 17.560 3.634 1.00 47.91 105 LYS A N 1
ATOM 739 C CA . LYS A 1 105 ? 11.750 18.442 4.808 1.00 47.91 105 LYS A CA 1
ATOM 740 C C . LYS A 1 105 ? 12.838 17.982 5.771 1.00 47.91 105 LYS A C 1
ATOM 742 O O . LYS A 1 105 ? 13.519 18.820 6.353 1.00 47.91 105 LYS A O 1
ATOM 747 N N . ASP A 1 106 ? 13.070 16.676 5.862 1.00 49.84 106 ASP A N 1
ATOM 748 C CA . ASP A 1 106 ? 14.051 16.120 6.798 1.00 49.84 106 ASP A CA 1
ATOM 749 C C . ASP A 1 106 ? 15.498 16.273 6.300 1.00 49.84 106 ASP A C 1
ATOM 751 O O . ASP A 1 106 ? 16.411 16.469 7.101 1.00 49.84 106 ASP A O 1
ATOM 755 N N . SER A 1 107 ? 15.716 16.282 4.982 1.00 52.91 107 SER A N 1
ATOM 756 C CA . SER A 1 107 ? 17.022 16.539 4.358 1.00 52.91 107 SER A CA 1
ATOM 757 C C . SER A 1 107 ? 17.502 17.980 4.556 1.00 52.91 107 SER A C 1
ATOM 759 O O . SER A 1 107 ? 18.660 18.186 4.919 1.00 52.91 107 SER A O 1
ATOM 761 N N . GLU A 1 108 ? 16.637 18.987 4.389 1.00 54.03 108 GLU A N 1
ATOM 762 C CA . GLU A 1 108 ? 17.001 20.388 4.661 1.00 54.03 108 GLU A CA 1
ATOM 763 C C . GLU A 1 108 ? 17.288 20.617 6.150 1.00 54.03 108 GLU A C 1
ATOM 765 O O . GLU A 1 108 ? 18.306 21.221 6.483 1.00 54.03 108 GLU A O 1
ATOM 770 N N . TYR A 1 109 ? 16.473 20.067 7.058 1.00 51.97 109 TYR A N 1
ATOM 771 C CA . TYR A 1 109 ? 16.702 20.206 8.502 1.00 51.97 109 TYR A CA 1
ATOM 772 C C . TYR A 1 109 ? 18.018 19.570 8.961 1.00 51.97 109 TYR A C 1
ATOM 774 O O . TYR A 1 109 ? 18.747 20.176 9.744 1.00 51.97 109 TYR A O 1
ATOM 782 N N . GLN A 1 110 ? 18.368 18.392 8.443 1.00 53.31 110 GLN A N 1
ATOM 783 C CA . GLN A 1 110 ? 19.649 17.755 8.760 1.00 53.31 110 GLN A CA 1
ATOM 784 C C . GLN A 1 110 ? 20.844 18.522 8.183 1.00 53.31 110 GLN A C 1
ATOM 786 O O . GLN A 1 110 ? 21.913 18.563 8.790 1.00 53.31 110 GLN A O 1
ATOM 791 N N . THR A 1 111 ? 20.676 19.183 7.038 1.00 56.44 111 THR A N 1
ATOM 792 C CA . THR A 1 111 ? 21.737 20.015 6.453 1.00 56.44 111 THR A CA 1
ATOM 793 C C . THR A 1 111 ? 21.945 21.301 7.263 1.00 56.44 111 THR A C 1
ATOM 795 O O . THR A 1 111 ? 23.085 21.702 7.488 1.00 56.44 111 THR A O 1
ATOM 798 N N . LEU A 1 112 ? 20.867 21.907 7.775 1.00 59.22 112 LEU A N 1
ATOM 799 C CA . LEU A 1 112 ? 20.919 23.100 8.629 1.00 59.22 112 LEU A CA 1
ATOM 800 C C . LEU A 1 112 ? 21.495 22.812 10.026 1.00 59.22 112 LEU A C 1
ATOM 802 O O . LEU A 1 112 ? 22.258 23.624 10.542 1.00 59.22 112 LEU A O 1
ATOM 806 N N . ILE A 1 113 ? 21.189 21.652 10.619 1.00 61.09 113 ILE A N 1
ATOM 807 C CA . ILE A 1 113 ? 21.766 21.230 11.908 1.00 61.09 113 ILE A CA 1
ATOM 808 C C . ILE A 1 113 ? 23.287 21.055 11.782 1.00 61.09 113 ILE A C 1
ATOM 810 O O . ILE A 1 113 ? 24.031 21.636 12.570 1.00 61.09 113 ILE A O 1
ATOM 814 N N . ASN A 1 114 ? 23.761 20.373 10.735 1.00 61.12 114 ASN A N 1
ATOM 815 C CA . ASN A 1 114 ? 25.197 20.163 10.500 1.00 61.12 114 ASN A CA 1
ATOM 816 C C . ASN A 1 114 ? 25.973 21.455 10.164 1.00 61.12 114 ASN A C 1
ATOM 818 O O . ASN A 1 114 ? 27.187 21.498 10.334 1.00 61.12 114 ASN A O 1
ATOM 822 N N . GLN A 1 115 ? 25.301 22.512 9.693 1.00 64.44 115 GLN A N 1
ATOM 823 C CA . GLN A 1 115 ? 25.915 23.831 9.480 1.00 64.44 115 GLN A CA 1
ATOM 824 C C . GLN A 1 115 ? 25.936 24.706 10.741 1.00 64.44 115 GLN A C 1
ATOM 826 O O . GLN A 1 115 ? 26.703 25.662 10.791 1.00 64.44 115 GLN A O 1
ATOM 831 N N . SER A 1 116 ? 25.114 24.396 11.749 1.00 60.09 116 SER A N 1
ATOM 832 C CA . SER A 1 116 ? 25.080 25.118 13.030 1.00 60.09 116 SER A CA 1
ATOM 833 C C . SER A 1 116 ? 26.090 24.609 14.067 1.00 60.09 116 SER A C 1
ATOM 835 O O . SER A 1 116 ? 26.266 25.244 15.105 1.00 60.09 116 SER A O 1
ATOM 837 N N . GLU A 1 117 ? 26.759 23.487 13.784 1.00 62.72 117 GLU A N 1
ATOM 838 C CA . GLU A 1 117 ? 27.821 22.897 14.615 1.00 62.72 117 GLU A CA 1
ATOM 839 C C . GLU A 1 117 ? 29.250 23.245 14.128 1.00 62.72 117 GLU A C 1
ATOM 841 O O . GLU A 1 117 ? 30.214 22.621 14.575 1.00 62.72 117 GLU A O 1
ATOM 846 N N . ILE A 1 118 ? 29.403 24.245 13.242 1.00 52.09 118 ILE A N 1
ATOM 847 C CA . ILE A 1 118 ? 30.702 24.807 12.806 1.00 52.09 118 ILE A CA 1
ATOM 848 C C . ILE A 1 118 ? 30.860 26.245 13.304 1.00 52.09 118 ILE A C 1
ATOM 850 O O . ILE A 1 118 ? 29.935 27.055 13.070 1.00 52.09 118 ILE A O 1
#